Protein AF-A0A2T2UGD1-F1 (afdb_monomer)

Radius of gyration: 18.51 Å; Cα contacts (8 Å, |Δi|>4): 166; chains: 1; bounding box: 30×31×75 Å

Sequence (165 aa):
MNVRLLQRVRDAIADRPDRYCAAHWAFARNRRAVIEFGARPDHFRCCIAGHVLLEEKGGDYDEKGLLCEGGFHDPGHLWQRAAEAAGLTEAQRNELFFPSQWDAPFKKGYYLSSGAEEAEISAAYIDHFLDKHAPERTWAADRPAVPGGEEERREAEGDVAARVA

Secondary structure (DSSP, 8-state):
--HHHHHHHHHHHHH-GGGB-SS----SSSHHHHHHH----TT--B-HHHHHHHSSTT-S--HHHHHHHTSTT---THHHHHHHHTT--HHHHHHHH-GGGPPTTHHHHHHH--THHHHHHHHHHHHHHHHHH-TTS---S--PPPTTTTHHHHHHHHHHHTT--

pLDDT: mean 76.17, std 18.53, range [37.06, 96.31]

Foldseek 3Di:
DQLVLLLQLLVVLLVCLLQADLPDWPQPDCLCCCVVVVDDPPSTHDYSLLSLQCSQVPHPDDSSNCSVQVDPPDVDCSLVVSCVSNVHDPVLSCALGPLVNDDPPLSVQCVVDDGNSNSVSSSVSSVVSCCVPPVPDDDPDDDDDDPPPPPVVVVVVVVVVVPPD

Structure (mmCIF, N/CA/C/O backbone):
data_AF-A0A2T2UGD1-F1
#
_entry.id   AF-A0A2T2UGD1-F1
#
loop_
_atom_site.group_PDB
_atom_site.id
_atom_site.type_symbol
_atom_site.label_atom_id
_atom_site.label_alt_id
_atom_site.label_comp_id
_atom_site.label_asym_id
_atom_site.label_entity_id
_atom_site.label_seq_id
_atom_site.pdbx_PDB_ins_code
_atom_site.Cartn_x
_atom_site.Cartn_y
_atom_site.Cartn_z
_atom_site.occupancy
_atom_site.B_iso_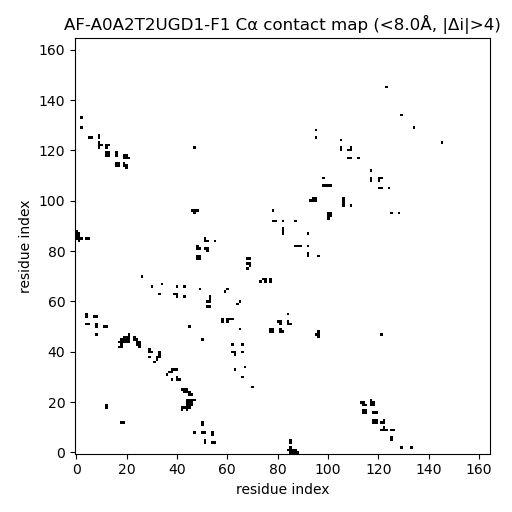or_equiv
_atom_site.auth_seq_id
_atom_site.auth_comp_id
_atom_site.auth_asym_id
_atom_site.auth_atom_id
_atom_site.pdbx_PDB_model_num
ATOM 1 N N . MET A 1 1 ? 11.923 -10.338 -3.631 1.00 92.88 1 MET A N 1
ATOM 2 C CA . MET A 1 1 ? 10.543 -9.843 -3.788 1.00 92.88 1 MET A CA 1
ATOM 3 C C . MET A 1 1 ? 9.533 -10.986 -3.765 1.00 92.88 1 MET A C 1
ATOM 5 O O . MET A 1 1 ? 9.660 -11.946 -4.520 1.00 92.88 1 MET A O 1
ATOM 9 N N . ASN A 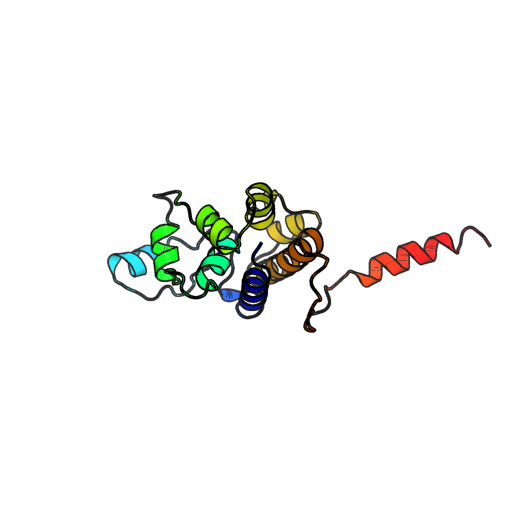1 2 ? 8.538 -10.891 -2.886 1.00 93.44 2 ASN A N 1
ATOM 10 C CA . ASN A 1 2 ? 7.466 -11.855 -2.665 1.00 93.44 2 ASN A CA 1
ATOM 11 C C . ASN A 1 2 ? 6.258 -11.528 -3.560 1.00 93.44 2 ASN A C 1
ATOM 13 O O . ASN A 1 2 ? 5.271 -10.941 -3.124 1.00 93.44 2 ASN A O 1
ATOM 17 N N . VAL A 1 3 ? 6.345 -11.923 -4.832 1.00 93.50 3 VAL A N 1
ATOM 18 C CA . VAL A 1 3 ? 5.327 -11.634 -5.862 1.00 93.50 3 VAL A CA 1
ATOM 19 C C . VAL A 1 3 ? 3.925 -12.098 -5.450 1.00 93.50 3 VAL A C 1
ATOM 21 O O . VAL A 1 3 ? 2.962 -11.363 -5.621 1.00 93.50 3 VAL A O 1
ATOM 24 N N . ARG A 1 4 ? 3.803 -13.281 -4.829 1.00 92.88 4 ARG A N 1
ATOM 25 C CA . ARG A 1 4 ? 2.502 -13.822 -4.395 1.00 92.88 4 ARG A CA 1
ATOM 26 C C . ARG A 1 4 ? 1.833 -12.974 -3.318 1.00 92.88 4 ARG A C 1
ATOM 28 O O . ARG A 1 4 ? 0.611 -12.967 -3.235 1.00 92.88 4 ARG A O 1
ATOM 35 N N . LEU A 1 5 ? 2.612 -12.350 -2.433 1.00 94.62 5 LEU A N 1
ATOM 36 C CA . LEU A 1 5 ? 2.072 -11.430 -1.434 1.00 94.62 5 LEU A CA 1
ATOM 37 C C . LEU A 1 5 ? 1.572 -10.154 -2.109 1.00 94.62 5 LEU A C 1
ATOM 39 O O . LEU A 1 5 ? 0.433 -9.772 -1.885 1.00 94.62 5 LEU A O 1
ATOM 43 N N . LEU A 1 6 ? 2.375 -9.559 -2.992 1.00 95.44 6 LEU A N 1
ATOM 44 C CA . LEU A 1 6 ? 1.995 -8.340 -3.711 1.00 95.44 6 LEU A CA 1
ATOM 45 C C . LEU A 1 6 ? 0.763 -8.534 -4.608 1.00 95.44 6 LEU A C 1
ATOM 47 O O . LEU A 1 6 ? -0.064 -7.636 -4.696 1.00 95.44 6 LEU A O 1
ATOM 51 N N . GLN A 1 7 ? 0.589 -9.719 -5.198 1.00 93.25 7 GLN A N 1
ATOM 52 C CA . GLN A 1 7 ? -0.635 -10.075 -5.925 1.00 93.25 7 GLN A CA 1
ATOM 53 C C . GLN A 1 7 ? -1.860 -10.103 -5.005 1.00 93.25 7 GLN A C 1
ATOM 55 O O . GLN A 1 7 ? -2.845 -9.438 -5.293 1.00 93.25 7 GLN A O 1
ATOM 60 N N . ARG A 1 8 ? -1.776 -10.772 -3.844 1.00 94.12 8 ARG A N 1
ATOM 61 C CA . ARG A 1 8 ? -2.877 -10.748 -2.862 1.00 94.12 8 ARG A CA 1
ATOM 62 C C . ARG A 1 8 ? -3.201 -9.338 -2.388 1.00 94.12 8 ARG A C 1
ATOM 64 O O . ARG A 1 8 ? -4.363 -9.022 -2.199 1.00 94.12 8 ARG A O 1
ATOM 71 N N . VAL A 1 9 ? -2.182 -8.501 -2.203 1.00 94.38 9 VAL A N 1
ATOM 72 C CA . VAL A 1 9 ? -2.355 -7.088 -1.842 1.00 94.38 9 VAL A CA 1
ATOM 73 C C . VAL A 1 9 ? -3.116 -6.342 -2.929 1.00 94.38 9 VAL A C 1
ATOM 75 O O . VAL A 1 9 ? -4.066 -5.631 -2.624 1.00 94.38 9 VAL A O 1
ATOM 78 N N . ARG A 1 10 ? -2.725 -6.525 -4.191 1.00 95.19 10 ARG A N 1
ATOM 79 C CA . ARG A 1 10 ? -3.407 -5.935 -5.342 1.00 95.19 10 ARG A CA 1
ATOM 80 C C . ARG A 1 10 ? -4.872 -6.367 -5.400 1.00 95.19 10 ARG A C 1
ATOM 82 O O . ARG A 1 10 ? -5.736 -5.500 -5.487 1.00 95.19 10 ARG A O 1
ATOM 89 N N . ASP A 1 11 ? -5.146 -7.665 -5.292 1.00 94.25 11 ASP A N 1
ATOM 90 C CA . ASP A 1 11 ? -6.513 -8.200 -5.316 1.00 94.25 11 ASP A CA 1
ATOM 91 C C . ASP A 1 11 ? -7.330 -7.675 -4.126 1.00 94.25 11 ASP A C 1
ATOM 93 O O . ASP A 1 11 ? -8.436 -7.175 -4.291 1.00 94.25 11 ASP A O 1
ATOM 97 N N . ALA A 1 12 ? -6.741 -7.657 -2.927 1.00 92.06 12 ALA A N 1
ATOM 98 C CA . ALA A 1 12 ? -7.373 -7.129 -1.723 1.00 92.06 12 ALA A CA 1
ATOM 99 C C . ALA A 1 12 ? -7.745 -5.642 -1.821 1.00 92.06 12 ALA A C 1
ATOM 101 O O . ALA A 1 12 ? -8.763 -5.247 -1.249 1.00 92.06 12 ALA A O 1
ATOM 102 N N . ILE A 1 13 ? -6.918 -4.829 -2.487 1.00 91.50 13 ILE A N 1
ATOM 103 C CA . ILE A 1 13 ? -7.181 -3.403 -2.728 1.00 91.50 13 ILE A CA 1
ATOM 104 C C . ILE A 1 13 ? -8.312 -3.241 -3.748 1.00 91.50 13 ILE A C 1
ATOM 106 O O . ILE A 1 13 ? -9.217 -2.440 -3.519 1.00 91.50 13 ILE A O 1
ATOM 110 N N . ALA A 1 14 ? -8.285 -4.017 -4.836 1.00 91.25 14 ALA A N 1
ATOM 111 C CA . ALA A 1 14 ? -9.314 -3.986 -5.873 1.00 91.25 14 ALA A CA 1
ATOM 112 C C . ALA A 1 14 ? -10.688 -4.448 -5.351 1.00 91.25 14 ALA A C 1
ATOM 114 O O . ALA A 1 14 ? -11.703 -3.830 -5.664 1.00 91.25 14 ALA A O 1
ATOM 115 N N . ASP A 1 15 ? -10.719 -5.483 -4.509 1.00 90.62 15 ASP A N 1
ATOM 116 C CA . ASP A 1 15 ? -11.955 -6.054 -3.959 1.00 90.62 15 ASP A CA 1
ATOM 117 C C . ASP A 1 15 ? -12.565 -5.212 -2.828 1.00 90.62 15 ASP A C 1
ATOM 119 O O . ASP A 1 15 ? -13.761 -5.310 -2.544 1.00 90.62 15 ASP A O 1
ATOM 123 N N . ARG A 1 16 ? -11.747 -4.413 -2.128 1.00 85.81 16 ARG A N 1
ATOM 124 C CA . ARG A 1 16 ? -12.162 -3.618 -0.957 1.00 85.81 16 ARG A CA 1
ATOM 125 C C . ARG A 1 16 ? -11.667 -2.170 -1.055 1.00 85.81 16 ARG A C 1
ATOM 127 O O . ARG A 1 16 ? -10.925 -1.714 -0.177 1.00 85.81 16 ARG A O 1
ATOM 134 N N . PRO A 1 17 ? -12.083 -1.418 -2.090 1.00 84.38 17 PRO A N 1
ATOM 135 C CA . PRO A 1 17 ? -11.608 -0.055 -2.321 1.00 84.38 17 PRO A CA 1
ATOM 136 C C . PRO A 1 17 ? -12.004 0.916 -1.196 1.00 84.38 17 PRO A C 1
ATOM 138 O O . PRO A 1 17 ? -11.332 1.918 -0.965 1.00 84.38 17 PRO A O 1
ATOM 141 N N . ASP A 1 18 ? -13.063 0.614 -0.440 1.00 79.31 18 ASP A N 1
ATOM 142 C CA . ASP A 1 18 ? -13.501 1.382 0.730 1.00 79.31 18 ASP A CA 1
ATOM 143 C C . ASP A 1 18 ? -12.485 1.371 1.886 1.00 79.31 18 ASP A C 1
ATOM 145 O O . ASP A 1 18 ? -12.491 2.285 2.722 1.00 79.31 18 ASP A O 1
ATOM 149 N N . ARG A 1 19 ? -11.607 0.359 1.908 1.00 76.00 19 ARG A N 1
ATOM 150 C CA . ARG A 1 19 ? -10.520 0.182 2.880 1.00 76.00 19 ARG A CA 1
ATOM 151 C C . ARG A 1 19 ? -9.196 0.799 2.431 1.00 76.00 19 ARG A C 1
ATOM 153 O O . ARG A 1 19 ? -8.232 0.767 3.195 1.00 76.00 19 ARG A O 1
ATOM 160 N N . TYR A 1 20 ? -9.136 1.379 1.235 1.00 76.69 20 TYR A N 1
ATOM 161 C CA . TYR A 1 20 ? -7.928 2.003 0.713 1.00 76.69 20 TYR A CA 1
ATOM 162 C C . TYR A 1 20 ? -7.981 3.529 0.835 1.00 76.69 20 TYR A C 1
ATOM 164 O O . TYR A 1 20 ? -9.008 4.160 0.579 1.00 76.69 20 TYR A O 1
ATOM 172 N N . CYS A 1 21 ? -6.868 4.129 1.257 1.00 70.06 21 CYS A N 1
ATOM 173 C CA . CYS A 1 21 ? -6.611 5.569 1.167 1.00 70.06 21 CYS A CA 1
ATOM 174 C C . CYS A 1 21 ? -5.127 5.788 1.429 1.00 70.06 21 CYS A C 1
ATOM 176 O O . CYS A 1 21 ? -4.621 5.432 2.497 1.00 70.06 21 CYS A O 1
ATOM 178 N N . ALA A 1 22 ? -4.425 6.376 0.477 1.00 57.75 22 ALA A N 1
ATOM 179 C CA . ALA A 1 22 ? -3.015 6.695 0.606 1.00 57.75 22 ALA A CA 1
ATOM 180 C C . ALA A 1 22 ? -2.756 8.193 0.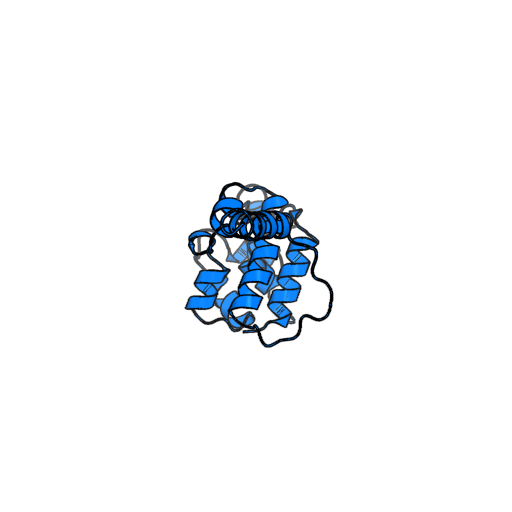870 1.00 57.75 22 ALA A C 1
ATOM 182 O O . ALA A 1 22 ? -1.686 8.533 1.382 1.00 57.75 22 ALA A O 1
ATOM 183 N N . ALA A 1 23 ? -3.765 9.067 0.730 1.00 51.47 23 ALA A N 1
ATOM 184 C CA . ALA A 1 23 ? -3.846 10.260 1.572 1.00 51.47 23 ALA A CA 1
ATOM 185 C C . ALA A 1 23 ? -4.114 9.787 3.010 1.00 51.47 23 ALA A C 1
ATOM 187 O O . ALA A 1 23 ? -5.165 9.223 3.273 1.00 51.47 23 ALA A O 1
ATOM 188 N N . HIS A 1 24 ? -3.127 9.940 3.897 1.00 55.34 24 HIS A N 1
ATOM 189 C CA . HIS A 1 24 ? -3.095 9.513 5.303 1.00 55.34 24 HIS A CA 1
ATOM 190 C C . HIS A 1 24 ? -4.396 8.979 5.928 1.00 55.34 24 HIS A C 1
ATOM 192 O O . HIS A 1 24 ? -5.421 9.658 5.945 1.00 55.34 24 HIS A O 1
ATOM 198 N N . TRP A 1 25 ? -4.252 7.819 6.584 1.00 49.66 25 TRP A N 1
ATOM 199 C CA . TRP A 1 25 ? -5.009 7.346 7.744 1.00 49.66 25 TRP A CA 1
ATOM 200 C C . TRP A 1 25 ? -6.047 8.360 8.235 1.00 49.66 25 TRP A C 1
ATOM 202 O O . TRP A 1 25 ? -5.687 9.414 8.769 1.00 49.66 25 TRP A O 1
ATOM 212 N N . ALA A 1 26 ? -7.334 8.047 8.110 1.00 40.56 26 ALA A N 1
ATOM 213 C CA . ALA A 1 26 ? -8.382 8.804 8.784 1.00 40.56 26 ALA A CA 1
ATOM 214 C C . ALA A 1 26 ? -8.211 8.647 10.314 1.00 40.56 26 ALA A C 1
ATOM 216 O O . ALA A 1 26 ? -8.878 7.851 10.969 1.00 40.56 26 ALA A O 1
ATOM 217 N N . PHE A 1 27 ? -7.262 9.393 10.886 1.00 52.56 27 PHE A N 1
ATOM 218 C CA . PHE A 1 27 ? -6.650 9.133 12.190 1.00 52.56 27 PHE A CA 1
ATOM 219 C C . PHE A 1 27 ? -7.285 9.891 13.357 1.00 52.56 27 PHE A C 1
ATOM 221 O O . PHE A 1 27 ? -6.773 9.821 14.469 1.00 52.56 27 PHE A O 1
ATOM 228 N N . ALA A 1 28 ? -8.400 10.598 13.177 1.00 48.47 28 ALA A N 1
ATOM 229 C CA . ALA A 1 28 ? -8.946 11.424 14.261 1.00 48.47 28 ALA A CA 1
ATOM 230 C C . ALA A 1 28 ? -10.267 10.910 14.843 1.00 48.47 28 ALA A C 1
ATOM 232 O O . ALA A 1 28 ? -10.423 10.895 16.061 1.00 48.47 28 ALA A O 1
ATOM 233 N N . ARG A 1 29 ? -11.226 10.479 14.010 1.00 51.16 29 ARG A N 1
ATOM 234 C CA . ARG A 1 29 ? -12.592 10.226 14.506 1.00 51.16 29 ARG A CA 1
ATOM 235 C C . ARG A 1 29 ? -12.707 8.970 15.371 1.00 51.16 29 ARG A C 1
ATOM 237 O O . ARG A 1 29 ? -13.329 9.040 16.423 1.00 51.16 29 ARG A O 1
ATOM 244 N N . ASN A 1 30 ? -12.055 7.872 14.978 1.00 58.78 30 ASN A N 1
ATOM 245 C CA . ASN A 1 30 ? -12.201 6.582 15.664 1.00 58.78 30 ASN A CA 1
ATOM 246 C C . ASN A 1 30 ? -10.948 6.119 16.410 1.00 58.78 30 ASN A C 1
ATOM 248 O O . ASN A 1 30 ? -11.061 5.249 17.264 1.00 58.78 30 ASN A O 1
ATOM 252 N N . ARG A 1 31 ? -9.766 6.706 16.167 1.00 71.38 31 ARG A N 1
ATOM 253 C CA . ARG A 1 31 ? -8.505 6.253 16.787 1.00 71.38 31 ARG A CA 1
ATOM 254 C C . ARG A 1 31 ? -8.609 6.173 18.304 1.00 71.38 31 ARG A C 1
ATOM 256 O O . ARG A 1 31 ? -8.302 5.143 18.890 1.00 71.38 31 ARG A O 1
ATOM 263 N N . ARG A 1 32 ? -9.074 7.255 18.929 1.00 73.31 32 ARG A N 1
ATOM 264 C CA . ARG A 1 32 ? -9.258 7.308 20.378 1.00 73.31 32 ARG A CA 1
ATOM 265 C C . ARG A 1 32 ? -10.232 6.228 20.852 1.00 73.31 32 ARG A C 1
ATOM 267 O O . ARG A 1 32 ? -9.948 5.546 21.823 1.00 73.31 32 ARG A O 1
ATOM 274 N N . ALA A 1 33 ? -11.327 6.016 20.124 1.00 73.50 33 ALA A N 1
ATOM 275 C CA . ALA A 1 33 ? -12.299 4.979 20.448 1.00 73.50 33 ALA A CA 1
ATOM 276 C C . ALA A 1 33 ? -11.739 3.554 20.317 1.00 73.50 33 ALA A C 1
ATOM 278 O O . ALA A 1 33 ? -12.008 2.710 21.166 1.00 73.50 33 ALA A O 1
ATOM 279 N N . VAL A 1 34 ? -10.925 3.286 19.298 1.00 75.50 34 VAL A N 1
ATOM 280 C CA . VAL A 1 34 ? -10.306 1.972 19.075 1.00 75.50 34 VAL A CA 1
ATOM 281 C C . VAL A 1 34 ? -9.203 1.695 20.100 1.00 75.50 34 VAL A C 1
ATOM 283 O O . VAL A 1 34 ? -9.130 0.592 20.641 1.00 75.50 34 VAL A O 1
ATOM 286 N N . ILE A 1 35 ? -8.362 2.694 20.388 1.00 76.81 35 ILE A N 1
ATOM 287 C CA . ILE A 1 35 ? -7.211 2.551 21.289 1.00 76.81 35 ILE A CA 1
ATOM 288 C C . ILE A 1 35 ? -7.642 2.588 22.759 1.00 76.81 35 ILE A C 1
ATOM 290 O O . ILE A 1 35 ? -7.270 1.697 23.515 1.00 76.81 35 ILE A O 1
ATOM 294 N N . GLU A 1 36 ? -8.424 3.591 23.172 1.00 79.06 36 GLU A N 1
ATOM 295 C CA . GLU A 1 36 ? -8.799 3.781 24.583 1.00 79.06 36 GLU A CA 1
ATOM 296 C C . GLU A 1 36 ? -10.013 2.937 24.991 1.00 79.06 36 GLU A C 1
ATOM 298 O O . GLU A 1 36 ? -10.092 2.505 26.138 1.00 79.06 36 GLU A O 1
ATOM 303 N N . PHE A 1 37 ? -10.953 2.684 24.072 1.00 79.81 37 PHE A N 1
ATOM 304 C CA . PHE A 1 37 ? -12.232 2.028 24.390 1.00 79.81 37 PHE A CA 1
ATOM 305 C C . PHE A 1 37 ? -12.451 0.693 23.665 1.00 79.81 37 PHE A C 1
ATOM 307 O O . PHE A 1 37 ? -13.517 0.096 23.796 1.00 79.81 37 PHE A O 1
ATOM 314 N N . GLY A 1 38 ? -11.463 0.199 22.910 1.00 75.56 38 GLY A N 1
ATOM 315 C CA . GLY A 1 38 ? -11.543 -1.102 22.238 1.00 75.56 38 GLY A CA 1
ATOM 316 C C . GLY A 1 38 ? -12.605 -1.192 21.136 1.00 75.56 38 GLY A C 1
ATOM 317 O O . GLY A 1 38 ? -13.047 -2.295 20.818 1.00 75.56 38 GLY A O 1
ATOM 318 N N . ALA A 1 39 ? -13.028 -0.061 20.561 1.00 80.12 39 ALA A N 1
ATOM 319 C CA . ALA A 1 39 ? -13.981 -0.042 19.454 1.00 80.12 39 ALA A CA 1
ATOM 320 C C . ALA A 1 39 ? -13.430 -0.744 18.199 1.00 80.12 39 ALA A C 1
ATOM 322 O O . ALA A 1 39 ? -12.220 -0.923 18.036 1.00 80.12 39 ALA A O 1
ATOM 323 N N . ARG A 1 40 ? -14.329 -1.111 17.280 1.00 74.44 40 ARG A N 1
ATOM 324 C CA . ARG A 1 40 ? -13.945 -1.635 15.965 1.00 74.44 40 ARG A CA 1
ATOM 325 C C . ARG A 1 40 ? -13.293 -0.528 15.124 1.00 74.44 40 ARG A C 1
ATOM 327 O O . ARG A 1 40 ? -13.726 0.624 15.216 1.00 74.44 40 ARG A O 1
ATOM 334 N N . PRO A 1 41 ? -12.285 -0.844 14.290 1.00 73.62 41 PRO A N 1
ATOM 335 C CA . PRO A 1 41 ? -11.634 0.122 13.406 1.00 73.62 41 PRO A CA 1
ATOM 336 C C . PRO A 1 41 ? -12.504 0.422 12.171 1.00 73.62 41 PRO A C 1
ATOM 338 O O . PRO A 1 41 ? -12.068 0.297 11.030 1.00 73.62 41 PRO A O 1
ATOM 341 N N . ASP A 1 42 ? -13.763 0.800 12.389 1.00 68.50 42 ASP A N 1
ATOM 342 C CA . ASP A 1 42 ? -14.691 1.107 11.306 1.00 68.50 42 ASP A CA 1
ATOM 343 C C . ASP A 1 42 ? -14.191 2.335 10.531 1.00 68.50 42 ASP A C 1
ATOM 345 O O . ASP A 1 42 ? -13.744 3.326 11.123 1.00 68.50 42 ASP A O 1
ATOM 349 N N . HIS A 1 43 ? -14.263 2.256 9.198 1.00 64.62 43 HIS A N 1
ATOM 350 C CA . HIS A 1 43 ? -13.717 3.249 8.261 1.00 64.62 43 HIS A CA 1
ATOM 351 C C . HIS A 1 43 ? -12.191 3.417 8.319 1.00 64.62 43 HIS A C 1
ATOM 353 O O . HIS A 1 43 ? -11.663 4.457 7.917 1.00 64.62 43 HIS A O 1
ATOM 359 N N . PHE A 1 44 ? -11.477 2.401 8.807 1.00 72.50 44 PHE A N 1
ATOM 360 C CA . PHE A 1 44 ? -10.035 2.321 8.652 1.00 72.50 44 PHE A CA 1
ATOM 361 C C . PHE A 1 44 ? -9.656 2.255 7.174 1.00 72.50 44 PHE A C 1
ATOM 363 O O . PHE A 1 44 ? -10.198 1.442 6.427 1.00 72.50 44 PHE A O 1
ATOM 370 N N . ARG A 1 45 ? -8.716 3.111 6.771 1.00 71.88 45 ARG A N 1
ATOM 371 C CA . ARG A 1 45 ? -8.161 3.112 5.423 1.00 71.88 45 ARG A CA 1
ATOM 372 C C . ARG A 1 45 ? -6.645 3.073 5.491 1.00 71.88 45 ARG A C 1
ATOM 374 O O . ARG A 1 45 ? -6.062 3.867 6.234 1.00 71.88 45 ARG A O 1
ATOM 381 N N . CYS A 1 46 ? -6.026 2.162 4.748 1.00 73.69 46 CYS A N 1
ATOM 382 C CA . CYS A 1 46 ? -4.578 1.985 4.742 1.00 73.69 46 CYS A CA 1
ATOM 383 C C . CYS A 1 46 ? -3.978 2.097 3.335 1.00 73.69 46 CYS A C 1
ATOM 385 O O . CYS A 1 46 ? -4.670 2.017 2.322 1.00 73.69 46 CYS A O 1
ATOM 387 N N . CYS A 1 47 ? -2.667 2.334 3.290 1.00 85.75 47 CYS A N 1
ATOM 388 C CA . CYS A 1 47 ? -1.886 2.375 2.057 1.00 85.75 47 CYS A CA 1
ATOM 389 C C . CYS A 1 47 ? -1.427 0.966 1.637 1.00 85.75 47 CYS A C 1
ATOM 391 O O . CYS A 1 47 ? -1.614 -0.004 2.375 1.00 85.75 47 CYS A O 1
ATOM 393 N N . ILE A 1 48 ? -0.737 0.857 0.492 1.00 90.31 48 ILE A N 1
ATOM 394 C CA . ILE A 1 48 ? -0.175 -0.414 -0.011 1.00 90.31 48 ILE A CA 1
ATOM 395 C C . ILE A 1 48 ? 0.655 -1.131 1.064 1.00 90.31 48 ILE A C 1
ATOM 397 O O . ILE A 1 48 ? 0.483 -2.328 1.269 1.00 90.31 48 ILE A O 1
ATOM 401 N N . ALA A 1 49 ? 1.510 -0.414 1.801 1.00 89.50 49 ALA A N 1
ATOM 402 C CA . ALA A 1 49 ? 2.320 -1.014 2.864 1.00 89.50 49 ALA A CA 1
ATOM 403 C C . ALA A 1 49 ? 1.470 -1.604 4.006 1.00 89.50 49 ALA A C 1
ATOM 405 O O . ALA A 1 49 ? 1.806 -2.656 4.540 1.00 89.50 49 ALA A O 1
ATOM 406 N N . GLY A 1 50 ? 0.351 -0.962 4.358 1.00 88.69 50 GLY A N 1
ATOM 407 C CA . GLY A 1 50 ? -0.591 -1.510 5.336 1.00 88.69 50 GLY A CA 1
ATOM 408 C C . GLY A 1 50 ? -1.247 -2.791 4.827 1.00 88.69 50 GLY A C 1
ATOM 409 O O . GLY A 1 50 ? -1.293 -3.783 5.546 1.00 88.69 50 GLY A O 1
ATOM 410 N N . HIS A 1 51 ? -1.675 -2.810 3.563 1.00 90.69 51 HIS A N 1
ATOM 411 C CA . HIS A 1 51 ? -2.209 -4.026 2.950 1.00 90.69 51 HIS A CA 1
ATOM 412 C C . HIS A 1 51 ? -1.173 -5.154 2.869 1.00 90.69 51 HIS A C 1
ATOM 414 O O . HIS A 1 51 ? -1.530 -6.306 3.080 1.00 90.69 51 HIS A O 1
ATOM 420 N N . VAL A 1 52 ? 0.108 -4.854 2.630 1.00 92.75 52 VAL A N 1
ATOM 421 C CA . VAL A 1 52 ? 1.175 -5.869 2.679 1.00 92.75 52 VAL A CA 1
ATOM 422 C C . VAL A 1 52 ? 1.207 -6.576 4.031 1.00 92.75 52 VAL A C 1
ATOM 424 O O . VAL A 1 52 ? 1.271 -7.801 4.060 1.00 92.75 52 VAL A O 1
ATOM 427 N N . LEU A 1 53 ? 1.121 -5.824 5.129 1.00 91.00 53 LEU A N 1
ATOM 428 C CA . LEU A 1 53 ? 1.133 -6.384 6.481 1.00 91.00 53 LEU A CA 1
ATOM 429 C C . LEU A 1 53 ? -0.160 -7.144 6.820 1.00 91.00 53 LEU A C 1
ATOM 431 O O . LEU A 1 53 ? -0.090 -8.167 7.489 1.00 91.00 53 LEU A O 1
ATOM 435 N N . LEU A 1 54 ? -1.321 -6.694 6.326 1.00 90.31 54 LEU A N 1
ATOM 436 C CA . LEU A 1 54 ? -2.597 -7.409 6.502 1.00 90.31 54 LEU A CA 1
ATOM 437 C C . LEU A 1 54 ? -2.640 -8.742 5.741 1.00 90.31 54 LEU A C 1
ATOM 439 O O . LEU A 1 54 ? -3.233 -9.709 6.209 1.00 90.31 54 LEU A O 1
ATOM 443 N N . GLU A 1 55 ? -2.044 -8.791 4.549 1.00 92.69 55 GLU A N 1
ATOM 444 C CA . GLU A 1 55 ? -2.100 -9.958 3.659 1.00 92.69 55 GLU A CA 1
ATOM 445 C C . GLU A 1 55 ? -0.905 -10.917 3.841 1.00 92.69 55 GLU A C 1
ATOM 447 O O . GLU A 1 55 ? -0.801 -11.964 3.171 1.00 92.69 55 GLU A O 1
ATOM 452 N N . GLU A 1 56 ? 0.024 -10.575 4.736 1.00 91.06 56 GLU A N 1
ATOM 453 C CA . GLU A 1 56 ? 1.129 -11.434 5.140 1.00 91.06 56 GLU A CA 1
ATOM 454 C C . GLU A 1 56 ? 0.604 -12.635 5.936 1.00 91.06 56 GLU A C 1
ATOM 456 O O . GLU A 1 56 ? -0.002 -12.519 7.000 1.00 91.06 56 GLU A O 1
ATOM 461 N N . LYS A 1 57 ? 0.849 -13.847 5.424 1.00 82.56 57 LYS A N 1
ATOM 462 C CA . LYS A 1 57 ? 0.429 -15.067 6.118 1.00 82.56 57 LYS A CA 1
ATOM 463 C C . LYS A 1 57 ? 1.282 -15.279 7.362 1.00 82.56 57 LYS A C 1
ATOM 465 O O . LYS A 1 57 ? 2.486 -15.474 7.238 1.00 82.56 57 LYS A O 1
ATOM 470 N N . GLY A 1 58 ? 0.627 -15.345 8.519 1.00 77.06 58 GLY A N 1
ATOM 471 C CA . GLY A 1 58 ? 1.307 -15.480 9.807 1.00 77.06 58 GLY A CA 1
ATOM 472 C C . GLY A 1 58 ? 1.916 -14.173 10.312 1.00 77.06 58 GLY A C 1
ATOM 473 O O . GLY A 1 58 ? 2.724 -14.231 11.231 1.00 77.06 58 GLY A O 1
ATOM 474 N N . GLY A 1 59 ? 1.553 -13.033 9.712 1.00 75.62 59 GLY A N 1
ATOM 475 C CA . GLY A 1 59 ? 1.888 -11.718 10.243 1.00 75.62 59 GLY A CA 1
ATOM 476 C C . GLY A 1 59 ? 1.091 -11.395 11.509 1.00 75.62 59 GLY A C 1
ATOM 477 O O . GLY A 1 59 ? 0.008 -11.937 11.740 1.00 75.62 59 GLY A O 1
ATOM 478 N N . ASP A 1 60 ? 1.630 -10.481 12.312 1.00 80.38 60 ASP A N 1
ATOM 479 C CA . ASP A 1 60 ? 1.058 -10.066 13.601 1.00 80.38 60 ASP A CA 1
ATOM 480 C C . ASP A 1 60 ? 0.067 -8.892 13.479 1.00 80.38 60 ASP A C 1
ATOM 482 O O . ASP A 1 60 ? -0.404 -8.355 14.485 1.00 80.38 60 ASP A O 1
ATOM 486 N N . TYR A 1 61 ? -0.236 -8.458 12.253 1.00 81.75 61 TYR A N 1
ATOM 487 C CA . TYR A 1 61 ? -1.013 -7.249 12.004 1.00 81.75 61 TYR A CA 1
ATOM 488 C C . TYR A 1 61 ? -2.455 -7.539 11.604 1.00 81.75 61 TYR A C 1
ATOM 490 O O . TYR A 1 61 ? -2.732 -8.136 10.567 1.00 81.75 61 TYR A O 1
ATOM 498 N N . ASP A 1 62 ? -3.376 -6.998 12.395 1.00 84.50 62 ASP A N 1
ATOM 499 C CA . ASP A 1 62 ? -4.751 -6.713 11.996 1.00 84.50 62 ASP A CA 1
ATOM 500 C C . ASP A 1 62 ? -4.949 -5.192 11.813 1.00 84.50 62 ASP A C 1
ATOM 502 O O . ASP A 1 62 ? -4.030 -4.386 12.021 1.00 84.50 62 ASP A O 1
ATOM 506 N N . GLU A 1 63 ? -6.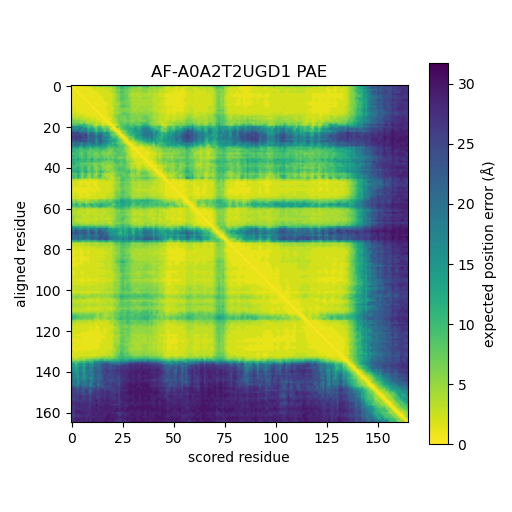152 -4.757 11.421 1.00 81.81 63 GLU A N 1
ATOM 507 C CA . GLU A 1 63 ? -6.434 -3.328 11.235 1.00 81.81 63 GLU A CA 1
ATOM 508 C C . GLU A 1 63 ? -6.240 -2.516 12.529 1.00 81.81 63 GLU A C 1
ATOM 510 O O . GLU A 1 63 ? -5.865 -1.341 12.482 1.00 81.81 63 GLU A O 1
ATOM 515 N N . LYS A 1 64 ? -6.458 -3.131 13.700 1.00 79.56 64 LYS A N 1
ATOM 516 C CA . LYS A 1 64 ? -6.249 -2.482 14.999 1.00 79.56 64 LYS A CA 1
ATOM 517 C C . LYS A 1 64 ? -4.760 -2.307 15.294 1.00 79.56 64 LYS A C 1
ATOM 519 O O . LYS A 1 64 ? -4.366 -1.223 15.717 1.00 79.56 64 LYS A O 1
ATOM 524 N N . GLY A 1 65 ? -3.945 -3.332 15.067 1.00 80.75 65 GLY A N 1
ATOM 525 C CA . GLY A 1 65 ? -2.496 -3.317 15.231 1.00 80.75 65 GLY A CA 1
ATOM 526 C C . GLY A 1 65 ? -1.862 -2.263 14.335 1.00 80.75 65 GLY A C 1
ATOM 527 O O . GLY A 1 65 ? -1.105 -1.421 14.818 1.00 80.75 65 GLY A O 1
ATOM 528 N N . LEU A 1 66 ? -2.285 -2.208 13.068 1.00 81.81 66 LEU A N 1
ATOM 529 C CA . LEU A 1 66 ? -1.889 -1.134 12.162 1.00 81.81 66 LEU A CA 1
ATOM 530 C C . LEU A 1 66 ? -2.293 0.241 12.703 1.00 81.81 66 LEU A C 1
ATOM 532 O O . LEU A 1 66 ? -1.458 1.139 12.745 1.00 81.81 66 LEU A O 1
ATOM 536 N N . LEU A 1 67 ? -3.534 0.427 13.164 1.00 77.50 67 LEU A N 1
ATOM 537 C CA . LEU A 1 67 ? -3.996 1.706 13.727 1.00 77.50 67 LEU A CA 1
ATOM 538 C C . LEU A 1 67 ? -3.235 2.131 14.990 1.00 77.50 67 LEU A C 1
ATOM 540 O O . LEU A 1 67 ? -3.006 3.325 15.202 1.00 77.50 67 LEU A O 1
ATOM 544 N N . CYS A 1 68 ? -2.846 1.177 15.829 1.00 75.56 68 CYS A N 1
ATOM 545 C CA . CYS A 1 68 ? -2.040 1.439 17.012 1.00 75.56 68 CYS A CA 1
ATOM 546 C C . CYS A 1 68 ? -0.626 1.897 16.631 1.00 75.56 68 CYS A C 1
ATOM 548 O O . CYS A 1 68 ? -0.163 2.904 17.171 1.00 75.56 68 CYS A O 1
ATOM 550 N N . GLU A 1 69 ? 0.021 1.208 15.687 1.00 77.19 69 GLU A N 1
ATOM 551 C CA . GLU A 1 69 ? 1.421 1.450 15.313 1.00 77.19 69 GLU A CA 1
ATOM 552 C C . GLU A 1 69 ? 1.624 2.581 14.298 1.00 77.19 69 GLU A C 1
ATOM 554 O O . GLU A 1 69 ? 2.639 3.264 14.339 1.00 77.19 69 GLU A O 1
ATOM 559 N N . GLY A 1 70 ? 0.666 2.833 13.407 1.00 67.88 70 GLY A N 1
ATOM 560 C CA . GLY A 1 70 ? 0.784 3.862 12.368 1.00 67.88 70 GLY A CA 1
ATOM 561 C C . GLY A 1 70 ? 0.565 5.295 12.854 1.00 67.88 70 GLY A C 1
ATOM 562 O O . GLY A 1 70 ? 0.620 6.228 12.054 1.00 67.88 70 GLY A O 1
ATOM 563 N N . GLY A 1 71 ? 0.254 5.489 14.142 1.00 58.03 71 GLY A N 1
ATOM 564 C CA . GLY A 1 71 ? -0.049 6.801 14.710 1.00 58.03 71 GLY A CA 1
ATOM 565 C C . GLY A 1 71 ? 1.148 7.756 14.675 1.00 58.03 71 GLY A C 1
ATOM 566 O O . GLY A 1 71 ? 2.277 7.349 14.900 1.00 58.03 71 GLY A O 1
ATOM 567 N N . PHE A 1 72 ? 0.870 9.054 14.501 1.00 48.81 72 PHE A N 1
ATOM 568 C CA . PHE A 1 72 ? 1.809 10.196 14.430 1.00 48.81 72 PHE A CA 1
ATOM 569 C C . PHE A 1 72 ? 2.926 10.279 15.504 1.00 48.81 72 PHE A C 1
ATOM 571 O O . PHE A 1 72 ? 3.768 11.171 15.426 1.00 48.81 72 PHE A O 1
ATOM 578 N N . HIS A 1 73 ? 2.912 9.422 16.527 1.00 43.53 73 HIS A N 1
ATOM 579 C CA . HIS A 1 73 ? 3.773 9.498 17.710 1.00 43.53 73 HIS A CA 1
ATOM 580 C C . HIS A 1 73 ? 4.959 8.535 17.701 1.00 43.53 73 HIS A C 1
ATOM 582 O O . HIS A 1 73 ? 5.870 8.719 18.503 1.00 43.53 73 HIS A O 1
ATOM 588 N N . ASP A 1 74 ? 4.978 7.571 16.788 1.00 48.44 74 ASP A N 1
ATOM 589 C CA . ASP A 1 74 ? 6.169 6.790 16.490 1.00 48.44 74 ASP A CA 1
ATOM 590 C C . ASP A 1 74 ? 6.195 6.630 14.968 1.00 48.44 74 ASP A C 1
ATOM 592 O O . ASP A 1 74 ? 5.276 6.013 14.426 1.00 48.44 74 ASP A O 1
ATOM 596 N N . PRO A 1 75 ? 7.147 7.234 14.230 1.00 50.38 75 PRO A N 1
ATOM 597 C CA . PRO A 1 75 ? 7.362 6.929 12.819 1.00 50.38 75 PRO A CA 1
ATOM 598 C C . PRO A 1 75 ? 7.933 5.507 12.722 1.00 50.38 75 PRO A C 1
ATOM 600 O O . PRO A 1 75 ? 9.084 5.281 12.352 1.00 50.38 75 PRO A O 1
ATOM 603 N N . GLY A 1 76 ? 7.116 4.548 13.144 1.00 55.31 76 GLY A N 1
ATOM 604 C CA . GLY A 1 76 ? 7.450 3.161 13.305 1.00 55.31 76 GLY A CA 1
ATOM 605 C C . GLY A 1 76 ? 7.622 2.527 11.944 1.00 55.31 76 GLY A C 1
ATOM 606 O O . GLY A 1 76 ? 6.968 2.874 10.960 1.00 55.31 76 GLY A O 1
ATOM 607 N N . HIS A 1 77 ? 8.527 1.567 11.928 1.00 74.12 77 HIS A N 1
ATOM 608 C CA . HIS A 1 77 ? 9.037 0.777 10.823 1.00 74.12 77 HIS A CA 1
ATOM 609 C C . HIS A 1 77 ? 7.984 0.049 9.961 1.00 74.12 77 HIS A C 1
ATOM 611 O O . HIS A 1 77 ? 8.359 -0.896 9.291 1.00 74.12 77 HIS A O 1
ATOM 617 N N . LEU A 1 78 ? 6.702 0.427 9.920 1.00 80.94 78 LEU A N 1
ATOM 618 C CA . LEU A 1 78 ? 5.655 -0.264 9.158 1.00 80.94 78 LEU A CA 1
ATOM 619 C C . LEU A 1 78 ? 6.016 -0.414 7.682 1.00 80.94 78 LEU A C 1
ATOM 621 O O . LEU A 1 78 ? 5.915 -1.508 7.141 1.00 80.94 78 LEU A O 1
ATOM 625 N N . TRP A 1 79 ? 6.512 0.641 7.031 1.00 83.81 79 TRP A N 1
ATOM 626 C CA . TRP A 1 79 ? 6.963 0.539 5.637 1.00 83.81 79 TRP A CA 1
ATOM 627 C C . TRP A 1 79 ? 8.197 -0.356 5.492 1.00 83.81 79 TRP A C 1
ATOM 629 O O . TRP A 1 79 ? 8.373 -0.999 4.464 1.00 83.81 79 TRP A O 1
ATOM 639 N N . GLN A 1 80 ? 9.050 -0.408 6.515 1.00 86.88 80 GLN A N 1
ATOM 640 C CA . GLN A 1 80 ? 10.240 -1.253 6.535 1.00 86.88 80 GLN A CA 1
ATOM 641 C C . GLN A 1 80 ? 9.873 -2.728 6.774 1.00 86.88 80 GLN A C 1
ATOM 643 O O . GLN A 1 80 ? 10.321 -3.585 6.024 1.00 86.88 80 GLN A O 1
ATOM 648 N N . ARG A 1 81 ? 8.977 -3.018 7.722 1.00 89.12 81 ARG A N 1
ATOM 649 C CA . ARG A 1 81 ? 8.404 -4.346 7.979 1.00 89.12 81 ARG A CA 1
ATOM 650 C C . ARG A 1 81 ? 7.623 -4.845 6.769 1.00 89.12 81 ARG A C 1
ATOM 652 O O . ARG A 1 81 ? 7.817 -5.974 6.343 1.00 89.12 81 ARG A O 1
ATOM 659 N N . ALA A 1 82 ? 6.815 -3.984 6.149 1.00 91.19 82 ALA A N 1
ATOM 660 C CA . ALA A 1 82 ? 6.128 -4.303 4.902 1.00 91.19 82 ALA A CA 1
ATOM 661 C C . ALA A 1 82 ? 7.131 -4.618 3.781 1.00 91.19 82 ALA A C 1
ATOM 663 O O . ALA A 1 82 ? 6.940 -5.567 3.026 1.00 91.19 82 ALA A O 1
ATOM 664 N N . ALA A 1 83 ? 8.224 -3.855 3.676 1.00 92.44 83 ALA A N 1
ATOM 665 C CA . ALA A 1 83 ? 9.276 -4.135 2.704 1.00 92.44 83 ALA A CA 1
ATOM 666 C C . ALA A 1 83 ? 9.954 -5.483 2.966 1.00 92.44 83 ALA A C 1
ATOM 668 O O . ALA A 1 83 ? 10.182 -6.232 2.021 1.00 92.44 83 ALA A O 1
ATOM 669 N N . GLU A 1 84 ? 10.236 -5.808 4.226 1.00 93.31 84 GLU A N 1
ATOM 670 C CA . GLU A 1 84 ? 10.824 -7.082 4.644 1.00 93.31 84 GLU A CA 1
ATOM 671 C C . GLU A 1 84 ? 9.887 -8.260 4.335 1.00 93.31 84 GLU A C 1
ATOM 673 O O . GLU A 1 84 ? 10.305 -9.203 3.662 1.00 93.31 84 GLU A O 1
ATOM 678 N N . ALA A 1 85 ? 8.604 -8.156 4.694 1.00 93.25 85 ALA A N 1
ATOM 679 C CA . ALA A 1 85 ? 7.555 -9.132 4.378 1.00 93.25 85 ALA A CA 1
ATOM 680 C C . ALA A 1 85 ? 7.407 -9.364 2.861 1.00 93.25 85 ALA A C 1
ATOM 682 O O . ALA A 1 85 ? 7.309 -10.495 2.361 1.00 93.25 85 ALA A O 1
ATOM 683 N N . ALA A 1 86 ? 7.440 -8.274 2.089 1.00 94.44 86 ALA A N 1
ATOM 684 C CA . ALA A 1 86 ? 7.410 -8.310 0.633 1.00 94.44 86 ALA A CA 1
ATOM 685 C C . ALA A 1 86 ? 8.782 -8.626 0.002 1.00 94.44 86 ALA A C 1
ATOM 687 O O . ALA A 1 86 ? 8.877 -8.763 -1.221 1.00 94.44 86 ALA A O 1
ATOM 688 N N . GLY A 1 87 ? 9.848 -8.781 0.792 1.00 95.44 87 GLY A N 1
ATOM 689 C CA . GLY A 1 87 ? 11.216 -9.013 0.326 1.00 95.44 87 GLY A CA 1
ATOM 690 C C . GLY A 1 87 ? 11.690 -7.985 -0.707 1.00 95.44 87 GLY A C 1
ATOM 691 O O . GLY A 1 87 ? 12.255 -8.379 -1.734 1.00 95.44 87 GLY A O 1
ATOM 692 N N . LEU A 1 88 ? 11.370 -6.710 -0.496 1.00 95.31 88 LEU A N 1
ATOM 693 C CA . LEU A 1 88 ? 11.735 -5.583 -1.354 1.00 95.31 88 LEU A CA 1
ATOM 694 C C . LEU A 1 88 ? 13.119 -5.054 -0.983 1.00 95.31 88 LEU A C 1
ATOM 696 O O . LEU A 1 88 ? 13.489 -5.008 0.190 1.00 95.31 88 LEU A O 1
ATOM 700 N N . THR A 1 89 ? 13.872 -4.599 -1.982 1.00 95.62 89 THR A N 1
ATOM 701 C CA . THR A 1 89 ? 15.032 -3.736 -1.724 1.00 95.62 89 THR A CA 1
ATOM 702 C C . THR A 1 89 ? 14.574 -2.356 -1.255 1.00 95.62 89 THR A C 1
ATOM 704 O O . THR A 1 89 ? 13.411 -1.986 -1.411 1.00 95.62 89 THR A O 1
ATOM 707 N N . GLU A 1 90 ? 15.489 -1.546 -0.725 1.00 93.12 90 GLU A N 1
ATOM 708 C CA . GLU A 1 90 ? 15.166 -0.168 -0.346 1.00 93.12 90 GLU A CA 1
ATOM 709 C C . GLU A 1 90 ? 14.638 0.667 -1.528 1.00 93.12 90 GLU A C 1
ATOM 711 O O . GLU A 1 90 ? 13.651 1.388 -1.386 1.00 93.12 90 GLU A O 1
ATOM 716 N N . ALA A 1 91 ? 15.259 0.542 -2.704 1.00 94.56 91 ALA A N 1
ATOM 717 C CA . ALA A 1 91 ? 14.810 1.237 -3.909 1.00 94.56 91 ALA A CA 1
ATOM 718 C C . ALA A 1 91 ? 13.386 0.810 -4.303 1.00 94.56 91 ALA A C 1
ATOM 720 O O . ALA A 1 91 ? 12.532 1.656 -4.547 1.00 94.56 91 ALA A O 1
ATOM 721 N N . GLN A 1 92 ? 13.114 -0.496 -4.271 1.00 96.06 92 GLN A N 1
ATOM 722 C CA . GLN A 1 92 ? 11.800 -1.072 -4.560 1.00 96.06 92 GLN A CA 1
ATOM 723 C C . GLN A 1 92 ? 10.733 -0.663 -3.541 1.00 96.06 92 GLN A C 1
ATOM 725 O O . GLN A 1 92 ? 9.617 -0.328 -3.924 1.00 96.06 92 GLN A O 1
ATOM 730 N N . ARG A 1 93 ? 11.074 -0.653 -2.247 1.00 93.44 93 ARG A N 1
ATOM 731 C CA . ARG A 1 93 ? 10.215 -0.127 -1.178 1.00 93.44 93 ARG A CA 1
ATOM 732 C C . ARG A 1 93 ? 9.829 1.310 -1.483 1.00 93.44 93 ARG A C 1
ATOM 734 O O . ARG A 1 93 ? 8.654 1.651 -1.390 1.00 93.44 93 ARG A O 1
ATOM 741 N N . ASN A 1 94 ? 10.817 2.147 -1.796 1.00 91.06 94 ASN A N 1
ATOM 742 C CA . ASN A 1 94 ? 10.566 3.565 -1.989 1.00 91.06 94 ASN A CA 1
ATOM 743 C C . ASN A 1 94 ? 9.680 3.810 -3.218 1.00 91.06 94 ASN A C 1
ATOM 745 O O . ASN A 1 94 ? 8.697 4.544 -3.132 1.00 91.06 94 ASN A O 1
ATOM 749 N N . GLU A 1 95 ? 9.982 3.120 -4.316 1.00 94.56 95 GLU A N 1
ATOM 750 C CA . GLU A 1 95 ? 9.197 3.171 -5.546 1.00 94.56 95 GLU A CA 1
ATOM 751 C C . GLU A 1 95 ? 7.758 2.684 -5.334 1.00 94.56 95 GLU A C 1
ATOM 753 O O . GLU A 1 95 ? 6.828 3.291 -5.858 1.00 94.56 95 GLU A O 1
ATOM 758 N N . LEU A 1 96 ? 7.550 1.609 -4.567 1.00 94.12 96 LEU A N 1
ATOM 759 C CA . LEU A 1 96 ? 6.220 1.038 -4.364 1.00 94.12 96 LEU A CA 1
ATOM 760 C C . LEU A 1 96 ? 5.382 1.836 -3.358 1.00 94.12 96 LEU A C 1
ATOM 762 O O . LEU A 1 96 ? 4.207 2.096 -3.601 1.00 94.12 96 LEU A O 1
ATOM 766 N N . PHE A 1 97 ? 5.961 2.222 -2.220 1.00 90.19 97 PHE A N 1
ATOM 767 C CA . PHE A 1 97 ? 5.198 2.769 -1.093 1.00 90.19 97 PHE A CA 1
ATOM 768 C C . PHE A 1 97 ? 5.060 4.292 -1.092 1.00 90.19 97 PHE A C 1
ATOM 770 O O . PHE A 1 97 ? 4.231 4.802 -0.338 1.00 90.19 97 PHE A O 1
ATOM 777 N N . PHE A 1 98 ? 5.813 5.023 -1.921 1.00 88.00 98 PHE A N 1
ATOM 778 C CA . PHE A 1 98 ? 5.719 6.482 -1.989 1.00 88.00 98 PHE A CA 1
ATOM 779 C C . PHE A 1 98 ? 5.220 6.947 -3.364 1.00 88.00 98 PHE A C 1
ATOM 781 O O . PHE A 1 98 ? 6.018 7.053 -4.296 1.00 88.00 98 PHE A O 1
ATOM 788 N N . PRO A 1 99 ? 3.931 7.331 -3.489 1.00 88.62 99 PRO A N 1
ATOM 789 C CA . PRO A 1 99 ? 3.35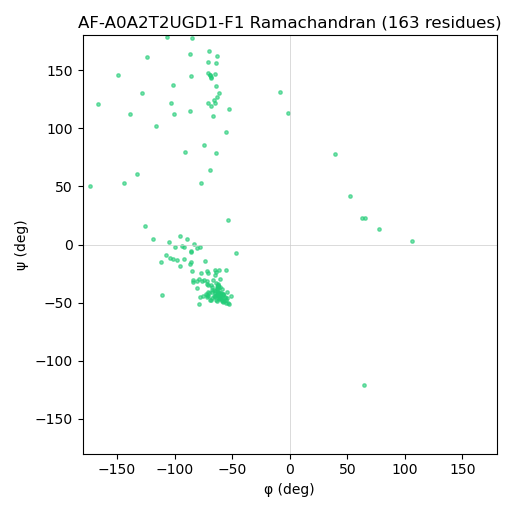2 7.815 -4.746 1.00 88.62 99 PRO A CA 1
ATOM 790 C C . PRO A 1 99 ? 4.071 9.006 -5.389 1.00 88.62 99 PRO A C 1
ATOM 792 O O . PRO A 1 99 ? 4.000 9.224 -6.598 1.00 88.62 99 PRO A O 1
ATOM 795 N N . SER A 1 100 ? 4.833 9.770 -4.604 1.00 86.94 100 SER A N 1
ATOM 796 C CA . SER A 1 100 ? 5.697 10.840 -5.108 1.00 86.94 100 SER A CA 1
ATOM 797 C C . SER A 1 100 ? 6.797 10.342 -6.058 1.00 86.94 100 SER A C 1
ATOM 799 O O . SER A 1 100 ? 7.290 11.146 -6.859 1.00 86.94 100 SER A O 1
ATOM 801 N N . GLN A 1 101 ? 7.149 9.054 -5.992 1.00 91.00 101 GLN A N 1
ATOM 802 C CA . GLN A 1 101 ? 8.142 8.381 -6.831 1.00 91.00 101 GLN A CA 1
ATOM 803 C C . GLN A 1 101 ? 7.538 7.577 -7.988 1.00 91.00 101 GLN A C 1
ATOM 805 O O . GLN A 1 101 ? 8.294 7.008 -8.769 1.00 91.00 101 GLN A O 1
ATOM 810 N N . TRP A 1 102 ? 6.210 7.518 -8.113 1.00 93.38 102 TRP A N 1
ATOM 811 C CA . TRP A 1 102 ? 5.575 6.716 -9.154 1.00 93.38 102 TRP A CA 1
ATOM 812 C C . TRP A 1 102 ? 5.810 7.298 -10.549 1.00 93.38 102 TRP A C 1
ATOM 814 O O . TRP A 1 102 ? 5.844 8.520 -10.743 1.00 93.38 102 TRP A O 1
ATOM 824 N N . ASP A 1 103 ? 5.939 6.402 -11.525 1.00 92.62 103 ASP A N 1
ATOM 825 C CA . ASP A 1 103 ? 6.027 6.754 -12.939 1.00 92.62 103 ASP A CA 1
ATOM 826 C C . ASP A 1 103 ? 4.713 7.419 -13.417 1.00 92.62 103 ASP A C 1
ATOM 828 O O . ASP A 1 103 ? 3.633 7.239 -12.840 1.00 92.62 103 ASP A O 1
ATOM 832 N N . ALA A 1 104 ? 4.781 8.213 -14.489 1.00 88.69 104 ALA A N 1
ATOM 833 C CA . ALA A 1 104 ? 3.574 8.676 -15.175 1.00 88.69 104 ALA A CA 1
ATOM 834 C C . ALA A 1 104 ? 2.891 7.492 -15.902 1.00 88.69 104 ALA A C 1
ATOM 836 O O . ALA A 1 104 ? 3.600 6.624 -16.408 1.00 88.69 104 ALA A O 1
ATOM 837 N N . PRO A 1 105 ? 1.545 7.447 -15.989 1.00 92.19 105 PRO A N 1
ATOM 838 C CA . PRO A 1 105 ? 0.584 8.441 -15.499 1.00 92.19 105 PRO A CA 1
ATOM 839 C C . PRO A 1 105 ? 0.187 8.270 -14.020 1.00 92.19 105 PRO A C 1
ATOM 841 O O . PRO A 1 105 ? -0.501 9.138 -13.476 1.00 92.19 105 PRO A O 1
ATOM 844 N N . PHE A 1 106 ? 0.635 7.199 -13.357 1.00 92.88 106 PHE A N 1
ATOM 845 C CA . PHE A 1 106 ? 0.167 6.778 -12.032 1.00 92.88 106 PHE A CA 1
ATOM 846 C C . PHE A 1 106 ? 0.304 7.855 -10.965 1.00 92.88 106 PHE A C 1
ATOM 848 O O . PHE A 1 106 ? -0.662 8.129 -10.265 1.00 92.88 106 PHE A O 1
ATOM 855 N N . LYS A 1 107 ? 1.454 8.535 -10.880 1.00 89.81 107 LYS A N 1
ATOM 856 C CA . LYS A 1 107 ? 1.649 9.622 -9.906 1.00 89.81 107 LYS A CA 1
ATOM 857 C C . LYS A 1 107 ? 0.589 10.716 -10.022 1.00 89.81 107 LYS A C 1
ATOM 859 O O . LYS A 1 107 ? 0.042 11.164 -9.018 1.00 89.81 107 LYS A O 1
ATOM 864 N N . LYS A 1 108 ? 0.320 11.179 -11.246 1.00 88.12 108 LYS A N 1
ATOM 865 C CA . LYS A 1 108 ? -0.653 12.250 -11.485 1.00 88.12 108 LYS A CA 1
ATOM 866 C C . LYS A 1 108 ? -2.063 11.760 -11.178 1.00 88.12 108 LYS A C 1
ATOM 868 O O . LYS A 1 108 ? -2.782 12.462 -10.479 1.00 88.12 108 LYS A O 1
ATOM 873 N N . GLY A 1 109 ? -2.432 10.580 -11.679 1.00 86.81 109 GLY A N 1
ATOM 874 C CA . GLY A 1 109 ? -3.741 9.988 -11.409 1.00 86.81 109 GLY A CA 1
ATOM 875 C C . GLY A 1 109 ? -3.976 9.837 -9.909 1.00 86.81 109 GLY A C 1
ATOM 876 O O . GLY A 1 109 ? -4.968 10.325 -9.387 1.00 86.81 109 GLY A O 1
ATOM 877 N N . TYR A 1 110 ? -2.996 9.275 -9.206 1.00 85.50 110 TYR A N 1
ATOM 878 C CA . TYR A 1 110 ? -3.035 9.064 -7.768 1.00 85.50 110 TYR A CA 1
ATOM 879 C C . TYR A 1 110 ? -3.345 10.363 -6.997 1.00 85.50 110 TYR A C 1
ATOM 881 O O . TYR A 1 110 ? -4.295 10.407 -6.221 1.00 85.50 110 TYR A O 1
ATOM 889 N N . TYR A 1 111 ? -2.627 11.460 -7.270 1.00 83.94 111 TYR A N 1
ATOM 890 C CA . TYR A 1 111 ? -2.860 12.746 -6.590 1.00 83.94 111 TYR A CA 1
ATOM 891 C C . TYR A 1 111 ? -4.128 13.499 -7.028 1.00 83.94 111 TYR A C 1
ATOM 893 O O . TYR A 1 111 ? -4.511 14.460 -6.359 1.00 83.94 111 TYR A O 1
ATOM 901 N N . LEU A 1 112 ? -4.754 13.113 -8.142 1.00 84.19 112 LEU A N 1
ATOM 902 C CA . LEU A 1 112 ? -6.021 13.690 -8.610 1.00 84.19 112 LEU A CA 1
ATOM 903 C C . LEU A 1 112 ? -7.243 12.845 -8.222 1.00 84.19 112 LEU A C 1
ATOM 905 O O . LEU A 1 112 ? -8.364 13.339 -8.314 1.00 84.19 112 LEU A O 1
ATOM 909 N N . SER A 1 113 ? -7.018 11.608 -7.782 1.00 83.44 113 SER A N 1
ATOM 910 C CA . SER A 1 113 ? -8.058 10.644 -7.434 1.00 83.44 113 SER A CA 1
ATOM 911 C C . SER A 1 113 ? -8.545 10.769 -5.990 1.00 83.44 113 SER A C 1
ATOM 913 O O . SER A 1 113 ? -7.899 11.381 -5.135 1.00 83.44 113 SER A O 1
ATOM 915 N N . SER A 1 114 ? -9.695 10.158 -5.695 1.00 76.19 114 SER A N 1
ATOM 916 C CA . SER A 1 114 ? -10.146 9.960 -4.314 1.00 76.19 114 SER A CA 1
ATOM 917 C C . SER A 1 114 ? -10.985 8.692 -4.158 1.00 76.19 114 SER A C 1
ATOM 919 O O . SER A 1 114 ? -11.756 8.325 -5.044 1.00 76.19 114 SER A O 1
ATOM 921 N N . GLY A 1 115 ? -10.874 8.031 -3.003 1.00 74.75 115 GLY A N 1
ATOM 922 C CA . GLY A 1 115 ? -11.701 6.865 -2.685 1.00 74.75 115 GLY A CA 1
ATOM 923 C C . GLY A 1 115 ? -11.429 5.690 -3.627 1.00 74.75 115 GLY A C 1
ATOM 924 O O . GLY A 1 115 ? -10.304 5.209 -3.696 1.00 74.75 115 GLY A O 1
ATOM 925 N N . ALA A 1 116 ? -12.458 5.222 -4.339 1.00 83.56 116 ALA A N 1
ATOM 926 C CA . ALA A 1 116 ? -12.352 4.026 -5.177 1.00 83.56 116 ALA A CA 1
ATOM 927 C C . ALA A 1 116 ? -11.355 4.178 -6.336 1.00 83.56 116 ALA A C 1
ATOM 929 O O . ALA A 1 116 ? -10.583 3.262 -6.595 1.00 83.56 116 ALA A O 1
ATOM 930 N N . GLU A 1 117 ? -11.294 5.357 -6.957 1.00 86.94 117 GLU A N 1
ATOM 931 C CA . GLU A 1 117 ? -10.342 5.645 -8.037 1.00 86.94 117 GLU A CA 1
ATOM 932 C C . GLU A 1 117 ? -8.887 5.545 -7.546 1.00 86.94 117 GLU A C 1
ATOM 934 O O . GLU A 1 117 ? -8.004 5.057 -8.245 1.00 86.94 117 GLU A O 1
ATOM 939 N N . GLU A 1 118 ? -8.633 5.936 -6.298 1.00 87.00 118 GLU A N 1
ATOM 940 C CA . GLU A 1 118 ? -7.304 5.846 -5.696 1.00 87.00 118 GLU A CA 1
ATOM 941 C C . GLU A 1 118 ? -6.873 4.382 -5.500 1.00 87.00 118 GLU A C 1
ATOM 943 O O . GLU A 1 118 ? -5.712 4.023 -5.734 1.00 87.00 118 GLU A O 1
ATOM 948 N N . ALA A 1 119 ? -7.820 3.526 -5.102 1.00 89.81 119 ALA A N 1
ATOM 949 C CA . ALA A 1 119 ? -7.619 2.087 -4.959 1.00 89.81 119 ALA A CA 1
ATOM 950 C C . ALA A 1 119 ? -7.323 1.431 -6.314 1.00 89.81 119 ALA A C 1
ATOM 952 O O . ALA A 1 119 ? -6.365 0.666 -6.427 1.00 89.81 119 ALA A O 1
ATOM 953 N N . GLU A 1 120 ? -8.089 1.782 -7.349 1.00 91.44 120 GLU A N 1
ATOM 954 C CA . GLU A 1 120 ? -7.897 1.295 -8.719 1.00 91.44 120 GLU A CA 1
ATOM 955 C C . GLU A 1 120 ? -6.506 1.652 -9.254 1.00 91.44 120 GLU A C 1
ATOM 957 O O . GLU A 1 120 ? -5.778 0.779 -9.732 1.00 91.44 120 GLU A O 1
ATOM 962 N N . ILE A 1 121 ? -6.087 2.912 -9.103 1.00 92.88 121 ILE A N 1
ATOM 963 C CA . ILE A 1 121 ? -4.762 3.373 -9.544 1.00 92.88 121 ILE A CA 1
ATOM 964 C C . ILE A 1 121 ? -3.651 2.646 -8.789 1.00 92.88 121 ILE A C 1
ATOM 966 O O . ILE A 1 121 ? -2.628 2.292 -9.373 1.00 92.88 121 ILE A O 1
ATOM 970 N N . SER A 1 122 ? -3.849 2.393 -7.500 1.00 92.50 122 SER A N 1
ATOM 971 C CA . SER A 1 122 ? -2.867 1.700 -6.668 1.00 92.50 122 SER A CA 1
ATOM 972 C C . SER A 1 122 ? -2.749 0.220 -7.019 1.00 92.50 122 SER A C 1
ATOM 974 O O . SER A 1 122 ? -1.637 -0.297 -7.101 1.00 92.50 122 SER A O 1
ATOM 976 N N . ALA A 1 123 ? -3.871 -0.454 -7.279 1.00 94.62 123 ALA A N 1
ATOM 977 C CA . ALA A 1 123 ? -3.885 -1.826 -7.775 1.00 94.62 123 ALA A CA 1
ATOM 978 C C . ALA A 1 123 ? -3.189 -1.922 -9.144 1.00 94.62 123 ALA A C 1
ATOM 980 O O . ALA A 1 123 ? -2.311 -2.765 -9.335 1.00 94.62 123 ALA A O 1
ATOM 981 N N . ALA A 1 124 ? -3.498 -0.999 -10.061 1.00 95.31 124 ALA A N 1
ATOM 982 C CA . ALA A 1 124 ? -2.845 -0.918 -11.364 1.00 95.31 124 ALA A CA 1
ATOM 983 C C . ALA A 1 124 ? -1.340 -0.619 -11.249 1.00 95.31 124 ALA A C 1
ATOM 985 O O . ALA A 1 124 ? -0.537 -1.169 -12.004 1.00 95.31 124 ALA A O 1
ATOM 986 N N . TYR A 1 125 ? -0.930 0.209 -10.284 1.00 96.06 125 TYR A N 1
ATOM 987 C CA . TYR A 1 125 ? 0.485 0.484 -10.054 1.00 96.06 125 TYR A CA 1
ATOM 988 C C . TYR A 1 125 ? 1.236 -0.732 -9.503 1.00 96.06 125 TYR A C 1
ATOM 990 O O . TYR A 1 125 ? 2.387 -0.949 -9.876 1.00 96.06 125 TYR A O 1
ATOM 998 N N . ILE A 1 126 ? 0.604 -1.567 -8.669 1.00 95.75 126 ILE A N 1
ATOM 999 C CA . ILE A 1 126 ? 1.208 -2.840 -8.247 1.00 95.75 126 ILE A CA 1
ATOM 1000 C C . ILE A 1 126 ? 1.428 -3.750 -9.461 1.00 95.75 126 ILE A C 1
ATOM 1002 O O . ILE A 1 126 ? 2.502 -4.339 -9.576 1.00 95.75 126 ILE A O 1
ATOM 1006 N N . ASP A 1 127 ? 0.470 -3.823 -10.390 1.00 95.62 127 ASP A N 1
ATOM 1007 C CA . ASP A 1 127 ? 0.638 -4.587 -11.633 1.00 95.62 127 ASP A CA 1
ATOM 1008 C C . ASP A 1 127 ? 1.824 -4.052 -12.465 1.00 95.62 127 ASP A C 1
ATOM 1010 O O . ASP A 1 127 ? 2.674 -4.838 -12.886 1.00 95.62 127 ASP A O 1
ATOM 1014 N N . HIS A 1 128 ? 1.935 -2.727 -12.640 1.00 95.50 128 HIS A N 1
ATOM 1015 C CA . HIS A 1 128 ? 3.073 -2.075 -13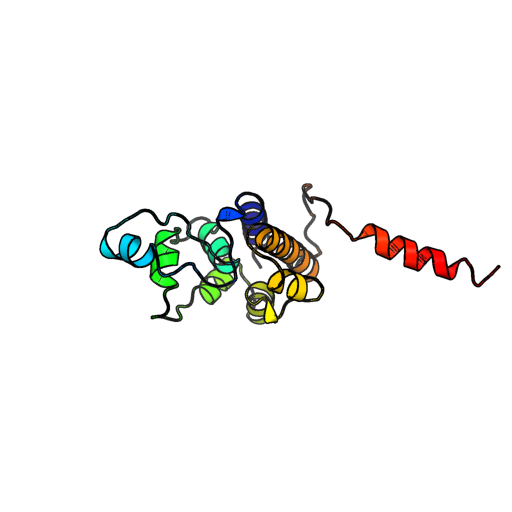.321 1.00 95.50 128 HIS A CA 1
ATOM 1016 C C . HIS A 1 128 ? 4.412 -2.361 -12.630 1.00 95.50 128 HIS A C 1
ATOM 1018 O O . HIS A 1 128 ? 5.403 -2.715 -13.270 1.00 95.50 128 HIS A O 1
ATOM 1024 N N . PHE A 1 129 ? 4.444 -2.248 -11.304 1.00 96.31 129 PHE A N 1
ATOM 1025 C CA . PHE A 1 129 ? 5.627 -2.522 -10.499 1.00 96.31 129 PHE A CA 1
ATOM 1026 C C . PHE A 1 129 ? 6.076 -3.987 -10.625 1.00 96.31 129 PHE A C 1
ATOM 1028 O O . PHE A 1 129 ? 7.272 -4.266 -10.747 1.00 96.31 129 PHE A O 1
ATOM 1035 N N . LEU A 1 130 ? 5.131 -4.931 -10.636 1.00 95.06 130 LEU A N 1
ATOM 1036 C CA . LEU A 1 130 ? 5.417 -6.352 -10.823 1.00 95.06 130 LEU A CA 1
ATOM 1037 C C . LEU A 1 130 ? 5.924 -6.660 -12.235 1.00 95.06 130 LEU A C 1
ATOM 1039 O O . LEU A 1 130 ? 6.889 -7.414 -12.356 1.00 95.06 130 LEU A O 1
ATOM 1043 N N . ASP A 1 131 ? 5.355 -6.047 -13.275 1.00 93.44 131 ASP A N 1
ATOM 1044 C CA . ASP A 1 131 ? 5.875 -6.154 -14.647 1.00 93.44 131 ASP A CA 1
ATOM 1045 C C . ASP A 1 131 ? 7.329 -5.671 -14.740 1.00 93.44 131 ASP A C 1
ATOM 1047 O O . ASP A 1 131 ? 8.172 -6.317 -15.364 1.00 93.44 131 ASP A O 1
ATOM 1051 N N . LYS A 1 132 ? 7.645 -4.552 -14.080 1.00 94.56 132 LYS A N 1
ATOM 1052 C CA . LYS A 1 132 ? 8.978 -3.935 -14.100 1.00 94.56 132 LYS A CA 1
ATOM 1053 C C . LYS A 1 132 ? 10.029 -4.748 -13.341 1.00 94.56 132 LYS A C 1
ATOM 1055 O O . LYS A 1 132 ? 11.159 -4.876 -13.806 1.00 94.56 132 LYS A O 1
ATOM 1060 N N . HIS A 1 133 ? 9.679 -5.286 -12.171 1.00 94.06 133 HIS A N 1
ATOM 1061 C CA . HIS A 1 133 ? 10.641 -5.896 -11.238 1.00 94.06 133 HIS A CA 1
ATOM 1062 C C . HIS A 1 133 ? 10.571 -7.432 -11.162 1.00 94.06 133 HIS A C 1
ATOM 1064 O O . HIS A 1 133 ? 11.432 -8.050 -10.532 1.00 94.06 133 HIS A O 1
ATOM 1070 N N . ALA A 1 134 ? 9.570 -8.069 -11.779 1.00 89.56 134 ALA A N 1
ATOM 1071 C CA . ALA A 1 134 ? 9.429 -9.527 -11.870 1.00 89.56 134 ALA A CA 1
ATOM 1072 C C . ALA A 1 134 ? 8.833 -10.016 -13.218 1.00 89.56 134 ALA A C 1
ATOM 1074 O O . ALA A 1 134 ? 7.902 -10.827 -13.207 1.00 89.56 134 ALA A O 1
ATOM 1075 N N . PRO A 1 135 ? 9.402 -9.619 -14.376 1.00 78.81 135 PRO A N 1
ATOM 1076 C CA . PRO A 1 135 ? 8.830 -9.888 -15.705 1.00 78.81 135 PRO A CA 1
ATOM 1077 C C . PRO A 1 135 ? 8.768 -11.376 -16.084 1.00 78.81 135 PRO A C 1
ATOM 1079 O O . PRO A 1 135 ? 7.928 -11.787 -16.879 1.00 78.81 135 PRO A O 1
ATOM 1082 N N . GLU A 1 136 ? 9.649 -12.211 -15.527 1.00 71.31 136 GLU A N 1
ATOM 1083 C CA . GLU A 1 136 ? 9.773 -13.623 -15.922 1.00 71.31 136 GLU A CA 1
ATOM 1084 C C . GLU A 1 136 ? 8.762 -14.562 -15.243 1.00 71.31 136 GLU A C 1
ATOM 1086 O O . GLU A 1 136 ? 8.781 -15.773 -15.474 1.00 71.31 136 GLU A O 1
ATOM 1091 N N . ARG A 1 137 ? 7.867 -14.048 -14.387 1.00 60.78 137 ARG A N 1
ATOM 1092 C CA . ARG A 1 137 ? 6.867 -14.882 -13.709 1.00 60.78 137 ARG A CA 1
ATOM 1093 C C . ARG A 1 137 ? 5.515 -14.767 -14.392 1.00 60.78 137 ARG A C 1
ATOM 1095 O O . ARG A 1 137 ? 4.856 -13.738 -14.355 1.00 60.78 137 ARG A O 1
ATOM 1102 N N . THR A 1 138 ? 5.124 -15.879 -15.003 1.00 48.94 138 THR A N 1
ATOM 1103 C CA . THR A 1 138 ? 3.905 -16.072 -15.781 1.00 48.94 138 THR A CA 1
ATOM 1104 C C . THR A 1 138 ? 2.673 -15.647 -14.986 1.00 48.94 138 THR A C 1
ATOM 1106 O O . THR A 1 138 ? 2.338 -16.228 -13.953 1.00 48.94 138 THR A O 1
ATOM 1109 N N . TRP A 1 139 ? 2.011 -14.622 -15.511 1.00 55.91 139 TRP A N 1
ATOM 1110 C CA . TRP A 1 139 ? 0.679 -14.160 -15.161 1.00 55.91 139 TRP A CA 1
ATOM 1111 C C . TRP A 1 139 ? -0.318 -15.314 -15.310 1.00 55.91 139 TRP A C 1
ATOM 1113 O O . TRP A 1 139 ? -0.772 -15.615 -16.413 1.00 55.91 139 TRP A O 1
ATOM 1123 N N . ALA A 1 140 ? -0.644 -16.004 -14.219 1.00 42.69 140 ALA A N 1
ATOM 1124 C CA . ALA A 1 140 ? -1.754 -16.945 -14.219 1.00 42.69 140 ALA A CA 1
ATOM 1125 C C . ALA A 1 14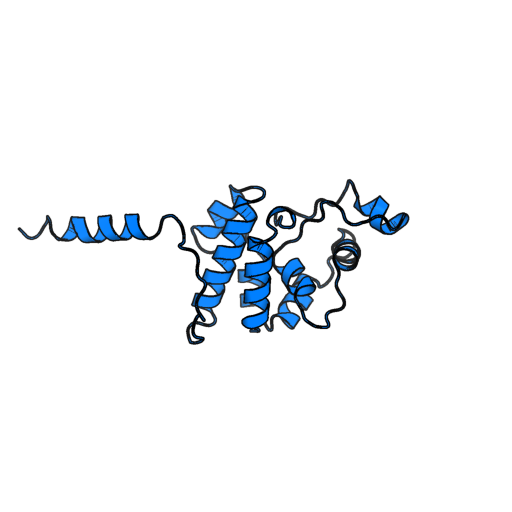0 ? -3.067 -16.143 -14.204 1.00 42.69 140 ALA A C 1
ATOM 1127 O O . ALA A 1 140 ? -3.585 -15.824 -13.145 1.00 42.69 140 ALA A O 1
ATOM 1128 N N . ALA A 1 141 ? -3.502 -15.764 -15.410 1.00 39.66 141 ALA A N 1
ATOM 1129 C CA . ALA A 1 141 ? -4.880 -15.557 -15.851 1.00 39.66 141 ALA A CA 1
ATOM 1130 C C . ALA A 1 141 ? -5.851 -14.883 -14.862 1.00 39.66 141 ALA A C 1
ATOM 1132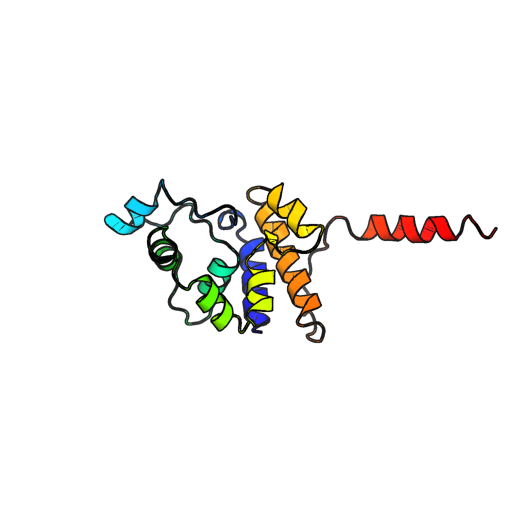 O O . ALA A 1 141 ? -6.663 -15.602 -14.314 1.00 39.66 141 ALA A O 1
ATOM 1133 N N . ASP A 1 142 ? -5.793 -13.551 -14.689 1.00 45.00 142 ASP A N 1
ATOM 1134 C CA . ASP A 1 142 ? -6.925 -12.706 -14.218 1.00 45.00 142 ASP A CA 1
ATOM 1135 C C . ASP A 1 142 ? -6.579 -11.194 -14.269 1.00 45.00 142 ASP A C 1
ATOM 1137 O O . ASP A 1 142 ? -6.710 -10.437 -13.304 1.00 45.00 142 ASP A O 1
ATOM 1141 N N . ARG A 1 143 ? -6.077 -10.708 -15.413 1.00 46.44 143 ARG A N 1
ATOM 1142 C CA . ARG A 1 143 ? -5.8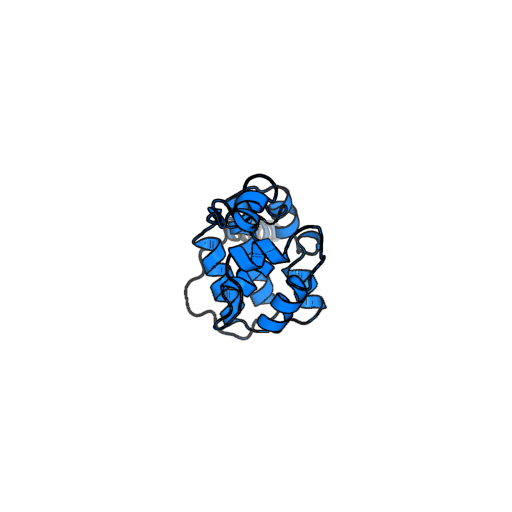29 -9.268 -15.605 1.00 46.44 143 ARG A CA 1
ATOM 1143 C C . ARG A 1 143 ? -7.116 -8.588 -16.108 1.00 46.44 143 ARG A C 1
ATOM 1145 O O . ARG A 1 143 ? -7.517 -8.892 -17.231 1.00 46.44 143 ARG A O 1
ATOM 1152 N N . PRO A 1 144 ? -7.763 -7.677 -15.357 1.00 40.16 144 PRO A N 1
ATOM 1153 C CA . PRO A 1 144 ? -8.755 -6.783 -15.936 1.00 40.16 144 PRO A CA 1
ATOM 1154 C C . PRO A 1 144 ? -8.051 -5.792 -16.875 1.00 40.16 144 PRO A C 1
ATOM 1156 O O . PRO A 1 144 ? -6.913 -5.383 -16.635 1.00 40.16 144 PRO A O 1
ATOM 1159 N N . ALA A 1 145 ? -8.713 -5.448 -17.979 1.00 41.09 145 ALA A N 1
ATOM 1160 C CA . ALA A 1 145 ? -8.184 -4.515 -18.965 1.00 41.09 145 ALA A CA 1
ATOM 1161 C C . ALA A 1 145 ? -8.004 -3.124 -18.337 1.00 41.09 145 ALA A C 1
ATOM 1163 O O . ALA A 1 145 ? -8.941 -2.572 -17.764 1.00 41.09 145 ALA A O 1
ATOM 1164 N N . VAL A 1 146 ? -6.803 -2.557 -18.461 1.00 46.25 146 VAL A N 1
ATOM 1165 C CA . VAL A 1 146 ? -6.535 -1.160 -18.099 1.00 46.25 146 VAL A CA 1
ATOM 1166 C C . VAL A 1 146 ? -7.349 -0.264 -19.046 1.00 46.25 146 VAL A C 1
ATOM 1168 O O . VAL A 1 146 ? -7.156 -0.368 -20.262 1.00 46.25 146 VAL A O 1
ATOM 1171 N N . PRO A 1 147 ? -8.242 0.615 -18.554 1.00 37.06 147 PRO A N 1
ATOM 1172 C CA . PRO A 1 147 ? -8.943 1.556 -19.418 1.00 37.06 147 PRO A CA 1
ATOM 1173 C C . PRO A 1 147 ? -7.935 2.548 -20.016 1.00 37.06 147 PRO A C 1
ATOM 1175 O O . PRO A 1 147 ? -7.208 3.209 -19.279 1.00 37.06 147 PRO A O 1
ATOM 1178 N N . GLY A 1 148 ? -7.888 2.651 -21.348 1.00 47.53 148 GLY A N 1
ATOM 1179 C CA . GLY A 1 148 ? -7.175 3.725 -22.058 1.00 47.53 148 GLY A CA 1
ATOM 1180 C C . GLY A 1 148 ? -5.855 3.367 -22.756 1.00 47.53 148 GLY A C 1
ATOM 1181 O O . GLY A 1 148 ? -5.240 4.251 -23.335 1.00 47.53 148 GLY A O 1
ATOM 1182 N N . GLY A 1 149 ? -5.410 2.105 -22.762 1.00 41.03 149 GLY A N 1
ATOM 1183 C CA . GLY A 1 149 ? -4.127 1.726 -23.388 1.00 41.03 149 GLY A CA 1
ATOM 1184 C C . GLY A 1 149 ? -4.161 1.401 -24.892 1.00 41.03 149 GLY A C 1
ATOM 1185 O O . GLY A 1 149 ? -3.109 1.355 -25.530 1.00 41.03 149 GLY A O 1
ATOM 1186 N N . GLU A 1 150 ? -5.338 1.143 -25.472 1.00 45.69 150 GLU A N 1
ATOM 1187 C CA . GLU A 1 150 ? -5.459 0.713 -26.880 1.00 45.69 150 GLU A CA 1
ATOM 1188 C C . GLU A 1 150 ? -5.734 1.860 -27.863 1.00 45.69 150 GLU A C 1
ATOM 1190 O O . GLU A 1 150 ? -5.470 1.711 -29.058 1.00 45.69 150 GLU A O 1
ATOM 1195 N N . GLU A 1 151 ? -6.211 3.012 -27.385 1.00 43.88 151 GLU A N 1
ATOM 1196 C CA . GLU A 1 151 ? -6.565 4.140 -28.256 1.00 43.88 151 GLU A CA 1
ATOM 1197 C C . GLU A 1 151 ? -5.319 4.948 -28.674 1.00 43.88 151 GLU A C 1
ATOM 1199 O O . GLU A 1 151 ? -5.160 5.256 -29.853 1.00 43.88 151 GLU A O 1
ATOM 1204 N N . GLU A 1 152 ? -4.336 5.128 -27.778 1.00 45.88 152 GLU A N 1
ATOM 1205 C CA . GLU A 1 152 ? -3.069 5.818 -28.102 1.00 45.88 152 GLU A CA 1
ATOM 1206 C C . GLU A 1 152 ? -2.141 5.017 -29.036 1.00 45.88 152 GLU A C 1
ATOM 1208 O O . GLU A 1 152 ? -1.330 5.601 -29.757 1.00 45.88 152 GLU A O 1
ATOM 1213 N N . ARG A 1 153 ? -2.250 3.678 -29.086 1.00 46.00 153 ARG A N 1
ATOM 1214 C CA . ARG A 1 153 ? -1.432 2.868 -30.015 1.00 46.00 153 ARG A CA 1
ATOM 1215 C C . ARG A 1 153 ? -1.959 2.885 -31.447 1.00 46.00 153 ARG A C 1
ATOM 1217 O O . ARG A 1 153 ? -1.161 2.792 -32.376 1.00 46.00 153 ARG A O 1
ATOM 1224 N N . ARG A 1 154 ? -3.272 3.043 -31.645 1.00 47.00 154 ARG A N 1
ATOM 1225 C CA . ARG A 1 154 ? -3.857 3.123 -32.994 1.00 47.00 154 ARG A CA 1
ATOM 1226 C C . ARG A 1 154 ? -3.625 4.479 -33.657 1.00 47.00 154 ARG A C 1
ATOM 1228 O O . ARG A 1 154 ? -3.444 4.517 -34.871 1.00 47.00 154 ARG A O 1
ATOM 1235 N N . GLU A 1 155 ? -3.559 5.566 -32.890 1.00 47.75 155 GLU A N 1
ATOM 1236 C CA . GLU A 1 155 ? -3.241 6.889 -33.447 1.00 47.75 155 GLU A CA 1
ATOM 1237 C C . GLU A 1 155 ? -1.766 7.018 -33.862 1.00 47.75 155 GLU A C 1
ATOM 1239 O O . GLU A 1 155 ? -1.473 7.617 -34.896 1.00 47.75 155 GLU A O 1
ATOM 1244 N N . ALA A 1 156 ? -0.835 6.376 -33.146 1.00 49.22 156 ALA A N 1
ATOM 1245 C CA . ALA A 1 156 ? 0.584 6.391 -33.516 1.00 49.22 156 ALA A CA 1
ATOM 1246 C C . ALA A 1 156 ? 0.904 5.548 -34.770 1.00 49.22 156 ALA A C 1
ATOM 1248 O O . ALA A 1 156 ? 1.807 5.895 -35.534 1.00 49.22 156 ALA A O 1
ATOM 1249 N N . GLU A 1 157 ? 0.168 4.458 -35.013 1.00 49.28 157 GLU A N 1
ATOM 1250 C CA . GLU A 1 157 ? 0.366 3.600 -36.194 1.00 49.28 157 GLU A CA 1
ATOM 1251 C C . GLU A 1 157 ? -0.384 4.105 -37.442 1.00 49.28 157 GLU A C 1
ATOM 1253 O O . GLU A 1 157 ? 0.033 3.821 -38.567 1.00 49.28 157 GLU A O 1
ATOM 1258 N N . GLY A 1 158 ? -1.444 4.904 -37.271 1.00 45.38 158 GLY A N 1
ATOM 1259 C CA . GLY A 1 158 ? -2.201 5.499 -38.379 1.00 45.38 158 GLY A CA 1
ATOM 1260 C C . GLY A 1 158 ? -1.491 6.663 -39.083 1.00 45.38 158 GLY A C 1
ATOM 1261 O O . GLY A 1 158 ? -1.657 6.838 -40.291 1.00 45.38 158 GLY A O 1
ATOM 1262 N N . ASP A 1 159 ? -0.664 7.432 -38.369 1.00 44.12 159 ASP A N 1
ATOM 1263 C CA . ASP A 1 159 ? -0.074 8.674 -38.901 1.00 44.12 159 ASP A CA 1
ATOM 1264 C C . ASP A 1 159 ? 1.230 8.449 -39.701 1.00 44.12 159 ASP A C 1
ATOM 1266 O O . ASP A 1 159 ? 1.660 9.288 -40.496 1.00 44.12 159 ASP A O 1
ATOM 1270 N N . VAL A 1 160 ? 1.853 7.269 -39.574 1.00 47.88 160 VAL A N 1
ATOM 1271 C CA . VAL A 1 160 ? 3.036 6.899 -40.377 1.00 47.88 160 VAL A CA 1
ATOM 1272 C C . VAL A 1 160 ? 2.637 6.415 -41.777 1.00 47.88 160 VAL A C 1
ATOM 1274 O O . VAL A 1 160 ? 3.357 6.666 -42.746 1.00 47.88 160 VAL A O 1
ATOM 1277 N N . ALA A 1 161 ? 1.466 5.788 -41.925 1.00 49.56 161 ALA A N 1
ATOM 1278 C CA . ALA A 1 161 ? 0.996 5.268 -43.211 1.00 49.56 161 ALA A CA 1
ATOM 1279 C C . ALA A 1 161 ? 0.567 6.370 -44.202 1.00 49.56 161 ALA A C 1
ATOM 1281 O O . ALA A 1 161 ? 0.612 6.155 -45.411 1.00 49.56 161 ALA A O 1
ATOM 1282 N N . ALA A 1 162 ? 0.205 7.565 -43.721 1.00 47.53 162 ALA A N 1
ATOM 1283 C CA . ALA A 1 162 ? -0.261 8.671 -44.564 1.00 47.53 162 ALA A CA 1
ATOM 1284 C C . ALA A 1 162 ? 0.864 9.544 -45.160 1.00 47.53 162 ALA A C 1
ATOM 1286 O O . ALA A 1 162 ? 0.589 10.419 -45.978 1.00 47.53 162 ALA A O 1
ATOM 1287 N N . ARG A 1 163 ? 2.132 9.330 -44.776 1.00 47.28 163 ARG A N 1
ATOM 1288 C CA . ARG A 1 163 ? 3.282 10.134 -45.249 1.00 47.28 163 ARG A CA 1
ATOM 1289 C C . ARG A 1 163 ? 4.174 9.447 -46.286 1.00 47.28 163 ARG A C 1
ATOM 1291 O O . ARG A 1 163 ? 5.170 10.037 -46.698 1.00 47.28 163 ARG A O 1
ATOM 1298 N N . VAL A 1 164 ? 3.831 8.230 -46.712 1.00 53.06 164 VAL A N 1
ATOM 1299 C CA . VAL A 1 164 ? 4.615 7.451 -47.695 1.00 53.06 164 VAL A CA 1
ATOM 1300 C C . VAL A 1 164 ? 3.766 7.003 -48.900 1.00 53.06 164 VAL A C 1
ATOM 1302 O O . VAL A 1 164 ? 4.181 6.124 -49.650 1.00 53.06 164 VAL A O 1
ATOM 1305 N N . ALA A 1 165 ? 2.590 7.605 -49.107 1.00 42.47 165 ALA A N 1
ATOM 1306 C CA . ALA A 1 165 ? 1.748 7.376 -50.284 1.00 42.47 165 ALA A CA 1
ATOM 1307 C C . ALA A 1 165 ? 1.785 8.575 -51.240 1.00 42.47 165 ALA A C 1
ATOM 1309 O O . ALA A 1 165 ? 1.687 9.720 -50.743 1.00 42.47 165 ALA A O 1
#

Mean predicted aligned error: 11.2 Å

Solvent-accessible surface area (backbone atoms only — not comparable to full-atom values): 9636 Å² total; per-residue (Å²): 98,38,62,73,50,54,50,51,31,28,51,52,30,61,76,38,21,81,41,28,32,74,74,70,54,73,67,69,87,47,44,60,42,31,72,77,66,67,44,76,67,75,78,51,27,39,36,71,40,50,38,41,37,58,60,39,88,91,50,93,42,48,74,60,50,46,58,66,51,71,36,97,88,44,98,53,60,55,62,55,52,20,19,57,74,36,41,42,53,72,70,53,36,48,45,72,67,34,61,91,60,38,59,85,65,52,31,60,50,46,77,73,41,63,52,54,55,31,16,49,46,50,26,52,46,49,53,52,50,41,53,74,78,47,66,89,61,81,80,83,84,81,79,78,83,73,90,76,68,68,64,64,57,53,58,64,61,55,62,62,64,70,74,78,115